Protein AF-A0A4Q3WDU1-F1 (afdb_monomer)

Structure (mmCIF, N/CA/C/O backbone):
data_AF-A0A4Q3WDU1-F1
#
_entry.id   AF-A0A4Q3WDU1-F1
#
loop_
_atom_site.group_PDB
_atom_site.id
_atom_site.type_symbol
_atom_site.label_atom_id
_atom_site.label_alt_id
_atom_site.label_comp_id
_atom_site.label_asym_id
_atom_site.label_entity_id
_atom_site.label_seq_id
_atom_site.pdbx_PDB_ins_code
_atom_site.Cartn_x
_atom_site.Cartn_y
_atom_site.Cartn_z
_atom_site.occupancy
_atom_site.B_iso_or_equiv
_atom_site.auth_seq_id
_atom_site.auth_comp_id
_atom_site.auth_asym_id
_atom_site.auth_atom_id
_atom_site.pdbx_PDB_model_num
ATOM 1 N N . ASP A 1 1 ? -18.586 0.857 35.147 1.00 53.06 1 ASP A N 1
ATOM 2 C CA . ASP A 1 1 ? -19.624 0.778 36.199 1.00 53.06 1 ASP A CA 1
ATOM 3 C C . ASP A 1 1 ? -20.790 1.775 36.124 1.00 53.06 1 ASP A C 1
ATOM 5 O O . ASP A 1 1 ? -21.632 1.736 37.005 1.00 53.06 1 ASP A O 1
ATOM 9 N N . ALA A 1 2 ? -20.952 2.576 35.056 1.00 54.94 2 ALA A N 1
ATOM 10 C CA . ALA A 1 2 ? -22.109 3.483 34.909 1.00 54.94 2 ALA A CA 1
ATOM 11 C C . ALA A 1 2 ? -23.318 2.894 34.139 1.00 54.94 2 ALA A C 1
ATOM 13 O O . ALA A 1 2 ? -24.434 3.363 34.298 1.00 54.94 2 ALA A O 1
ATOM 14 N N . GLY A 1 3 ? -23.127 1.870 33.293 1.00 53.91 3 GLY A N 1
ATOM 15 C CA . GLY A 1 3 ? -24.221 1.270 32.504 1.00 53.91 3 GLY A CA 1
ATOM 16 C C . GLY A 1 3 ? -25.045 0.225 33.266 1.00 53.91 3 GLY A C 1
ATOM 17 O O . GLY A 1 3 ? -26.237 0.075 33.023 1.00 53.91 3 GLY A O 1
ATOM 18 N N . ARG A 1 4 ? -24.427 -0.467 34.234 1.00 54.41 4 ARG A N 1
ATOM 19 C CA . ARG A 1 4 ? -25.120 -1.441 35.097 1.00 54.41 4 ARG A CA 1
ATOM 20 C C . ARG A 1 4 ? -26.047 -0.776 36.122 1.00 54.41 4 ARG A C 1
ATOM 22 O O . ARG A 1 4 ? -26.954 -1.430 36.615 1.00 54.41 4 ARG A O 1
ATOM 29 N N . SER A 1 5 ? -25.847 0.508 36.409 1.00 57.12 5 SER A N 1
ATOM 30 C CA . SER A 1 5 ? -26.572 1.279 37.427 1.00 57.12 5 SER A CA 1
ATOM 31 C C . SER A 1 5 ? -27.896 1.890 36.938 1.00 57.12 5 SER A C 1
ATOM 33 O O . SER A 1 5 ? -28.645 2.415 37.750 1.00 57.12 5 SER A O 1
ATOM 35 N N . ILE A 1 6 ? -28.213 1.786 35.641 1.00 61.31 6 ILE A N 1
ATOM 36 C CA . ILE A 1 6 ? -29.433 2.336 35.003 1.00 61.31 6 ILE A CA 1
ATOM 37 C C . ILE A 1 6 ? -30.306 1.260 34.328 1.00 61.31 6 ILE A C 1
ATOM 39 O O . ILE A 1 6 ? -31.170 1.569 33.516 1.00 61.31 6 ILE A O 1
ATOM 43 N N . GLY A 1 7 ? -30.104 -0.019 34.663 1.00 70.69 7 GLY A N 1
ATOM 44 C CA . GLY A 1 7 ? -30.956 -1.116 34.178 1.00 70.69 7 GLY A CA 1
ATOM 45 C C . GLY A 1 7 ? -30.623 -1.641 32.776 1.00 70.69 7 GLY A C 1
ATOM 46 O O . GLY A 1 7 ? -31.360 -2.472 32.250 1.00 70.69 7 GLY A O 1
ATOM 47 N N . PHE A 1 8 ? -29.508 -1.218 32.167 1.00 73.62 8 PHE A N 1
ATOM 48 C CA . PHE A 1 8 ? -29.061 -1.801 30.902 1.00 73.62 8 PHE A CA 1
ATOM 49 C C . PHE A 1 8 ? -28.461 -3.196 31.099 1.00 73.62 8 PHE A C 1
ATOM 51 O O . PHE A 1 8 ? -27.598 -3.427 31.952 1.00 73.62 8 PHE A O 1
ATOM 58 N N . THR A 1 9 ? -28.858 -4.121 30.227 1.00 82.38 9 THR A N 1
ATOM 59 C CA . THR A 1 9 ? -28.200 -5.424 30.096 1.00 82.38 9 THR A CA 1
ATOM 60 C C . THR A 1 9 ? -26.778 -5.255 29.533 1.00 82.38 9 THR A C 1
ATOM 62 O O . THR A 1 9 ? -26.515 -4.315 28.773 1.00 82.38 9 THR A O 1
ATOM 65 N N . PRO A 1 10 ? -25.837 -6.170 29.833 1.00 78.88 10 PRO A N 1
ATOM 66 C CA . PRO A 1 10 ? -24.470 -6.116 29.302 1.00 78.88 10 PRO A CA 1
ATOM 67 C C . PRO A 1 10 ? -24.403 -5.989 27.770 1.00 78.88 10 PRO A C 1
ATOM 69 O O . PRO A 1 10 ? -23.552 -5.276 27.240 1.00 78.88 10 PRO A O 1
ATOM 72 N N . ALA A 1 11 ? -25.346 -6.615 27.058 1.00 82.62 11 ALA A N 1
ATOM 73 C CA . ALA A 1 11 ? -25.459 -6.531 25.603 1.00 82.62 11 ALA A CA 1
ATOM 74 C C . ALA A 1 11 ? -25.852 -5.123 25.114 1.00 82.62 11 ALA A C 1
ATOM 76 O O . ALA A 1 11 ? -25.327 -4.649 24.104 1.00 82.62 11 ALA A O 1
ATOM 77 N N . GLN A 1 12 ? -26.733 -4.424 25.838 1.00 82.12 12 GLN A N 1
ATOM 78 C CA . GLN A 1 12 ? -27.121 -3.048 25.512 1.00 82.12 12 GLN A CA 1
ATOM 79 C C . GLN A 1 12 ? -25.969 -2.069 25.761 1.00 82.12 12 GLN A C 1
ATOM 81 O O . GLN A 1 12 ? -25.706 -1.210 24.921 1.00 82.12 12 GLN A O 1
ATOM 86 N N . VAL A 1 13 ? -25.221 -2.240 26.855 1.00 82.88 13 VAL A N 1
ATOM 87 C CA . VAL A 1 13 ? -24.013 -1.439 27.118 1.00 82.88 13 VAL A CA 1
ATOM 88 C C . VAL A 1 13 ? -22.988 -1.626 25.996 1.00 82.88 13 VAL A C 1
ATOM 90 O O . VAL A 1 13 ? -22.444 -0.647 25.484 1.00 82.88 13 VAL A O 1
ATOM 93 N N . MET A 1 14 ? -22.762 -2.865 25.552 1.00 85.25 14 MET A N 1
ATOM 94 C CA . MET A 1 14 ? -21.823 -3.138 24.466 1.00 85.25 14 MET A CA 1
ATOM 95 C C . MET A 1 14 ? -22.259 -2.470 23.154 1.00 85.25 14 MET A C 1
ATOM 97 O O . MET A 1 14 ? -21.468 -1.754 22.542 1.00 85.25 14 MET A O 1
ATOM 101 N N . ARG A 1 15 ? -23.522 -2.647 22.744 1.00 86.69 15 ARG A N 1
ATOM 102 C CA . ARG A 1 15 ? -24.040 -2.160 21.454 1.00 86.69 15 ARG A CA 1
ATOM 103 C C . ARG A 1 15 ? -24.184 -0.640 21.379 1.00 86.69 15 ARG A C 1
ATOM 105 O O . ARG A 1 15 ? -23.891 -0.067 20.333 1.00 86.69 15 ARG A O 1
ATOM 112 N N . TYR A 1 16 ? -24.643 0.002 22.451 1.00 85.00 16 TYR A N 1
ATOM 113 C CA . TYR A 1 16 ? -24.987 1.429 22.430 1.00 85.00 16 TYR A CA 1
ATOM 114 C C . TYR A 1 16 ? -23.906 2.342 23.009 1.00 85.00 16 TYR A C 1
ATOM 116 O O . TYR A 1 16 ? -23.911 3.535 22.719 1.00 85.00 16 TYR A O 1
ATOM 124 N N . ILE A 1 17 ? -22.980 1.809 23.810 1.00 81.25 17 ILE A N 1
ATOM 125 C CA . ILE A 1 17 ? -21.972 2.619 24.505 1.00 81.25 17 ILE A CA 1
ATOM 126 C C . ILE A 1 17 ? -20.579 2.238 24.013 1.00 81.25 17 ILE A C 1
ATOM 128 O O . ILE A 1 17 ? -19.894 3.068 23.422 1.00 81.25 17 ILE A O 1
ATOM 132 N N . VAL A 1 18 ? -20.169 0.983 24.198 1.00 84.50 18 VAL A N 1
ATOM 133 C CA . VAL A 1 18 ? -18.776 0.572 23.955 1.00 84.50 18 VAL A CA 1
ATOM 134 C C . VAL A 1 18 ? -18.440 0.543 22.463 1.00 84.50 18 VAL A C 1
ATOM 136 O O . VAL A 1 18 ? -17.470 1.175 22.059 1.00 84.50 18 VAL A O 1
ATOM 139 N N . LEU A 1 19 ? -19.254 -0.116 21.631 1.00 84.81 19 LEU A N 1
ATOM 140 C CA . LEU A 1 19 ? -19.055 -0.207 20.175 1.00 84.81 19 LEU A CA 1
ATOM 141 C C . LEU A 1 19 ? -18.933 1.163 19.484 1.00 84.81 19 LEU A C 1
ATOM 143 O O . LEU A 1 19 ? -17.915 1.406 18.833 1.00 84.81 19 LEU A O 1
ATOM 147 N N . PRO A 1 20 ? -19.903 2.089 19.615 1.00 82.44 20 PRO A N 1
ATOM 148 C CA . PRO A 1 20 ? -19.820 3.381 18.936 1.00 82.44 20 PRO A CA 1
ATOM 149 C C . PRO A 1 20 ? -18.674 4.259 19.460 1.00 82.44 20 PRO A C 1
ATOM 151 O O . PRO A 1 20 ? -18.080 5.017 18.689 1.00 82.44 20 PRO A O 1
ATOM 154 N N . GLN A 1 21 ? -18.318 4.144 20.744 1.00 81.06 21 GLN A N 1
ATOM 155 C CA . GLN A 1 21 ? -17.172 4.860 21.311 1.00 81.06 21 GLN A CA 1
ATOM 156 C C . GLN A 1 21 ? -15.843 4.297 20.807 1.00 81.06 21 GLN A C 1
ATOM 158 O O . GLN A 1 21 ? -14.973 5.063 20.392 1.00 81.06 21 GLN A O 1
ATOM 163 N N . ALA A 1 22 ? -15.699 2.974 20.799 1.00 83.44 22 ALA A N 1
ATOM 164 C CA . ALA A 1 22 ? -14.518 2.292 20.292 1.00 83.44 22 ALA A CA 1
ATOM 165 C C . ALA A 1 22 ? -14.313 2.593 18.800 1.00 83.44 22 ALA A C 1
ATOM 167 O O . ALA A 1 22 ? -13.214 2.967 18.396 1.00 83.44 22 ALA A O 1
ATOM 168 N N . PHE A 1 23 ? -15.384 2.559 18.002 1.00 84.38 23 PHE A N 1
ATOM 169 C CA . PHE A 1 23 ? -15.343 2.878 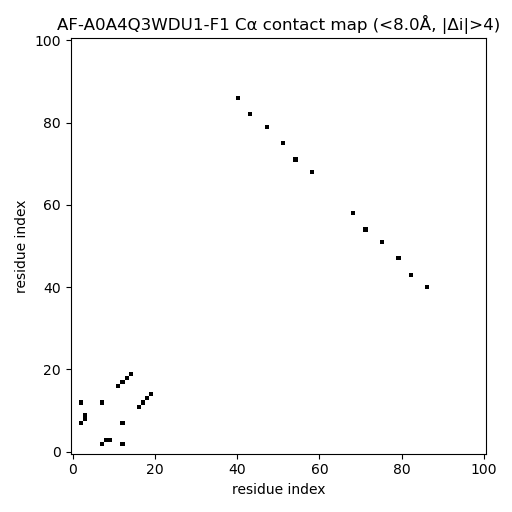16.575 1.00 84.38 23 PHE A CA 1
ATOM 170 C C . PHE A 1 23 ? -14.873 4.316 16.308 1.00 84.38 23 PHE A C 1
ATOM 172 O O . PHE A 1 23 ? -13.949 4.527 15.523 1.00 84.38 23 PHE A O 1
ATOM 179 N N . ARG A 1 24 ? -15.420 5.313 17.025 1.00 80.00 24 ARG A N 1
ATOM 180 C CA . ARG A 1 24 ? -14.968 6.718 16.930 1.00 80.00 24 ARG A CA 1
ATOM 181 C C . ARG A 1 24 ? -13.510 6.919 17.346 1.00 80.00 24 ARG A C 1
ATOM 183 O O . ARG A 1 24 ? -12.873 7.847 16.859 1.00 80.00 24 ARG A O 1
ATOM 190 N N . ARG A 1 25 ? -12.982 6.077 18.237 1.00 77.38 25 ARG A N 1
ATOM 191 C CA . ARG A 1 25 ? -11.602 6.169 18.738 1.00 77.38 25 ARG A CA 1
ATOM 192 C C . ARG A 1 25 ? -10.595 5.437 17.846 1.00 77.38 25 ARG A C 1
ATOM 194 O O . ARG A 1 25 ? -9.453 5.877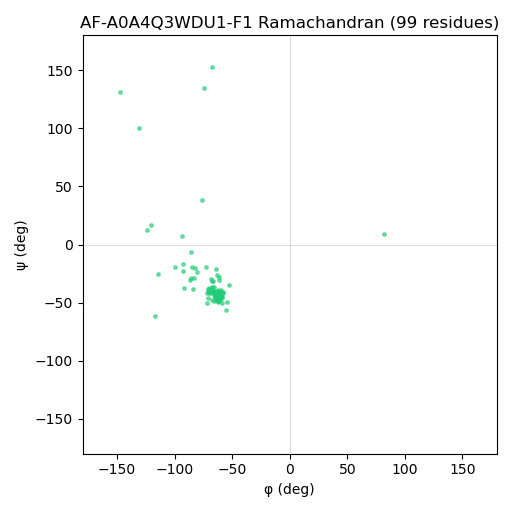 17.756 1.00 77.38 25 ARG A O 1
ATOM 201 N N . MET A 1 26 ? -11.017 4.366 17.170 1.00 79.06 26 MET A N 1
ATOM 202 C CA . MET A 1 26 ? -10.182 3.578 16.250 1.00 79.06 26 MET A CA 1
ATOM 203 C C . MET A 1 26 ? -10.146 4.131 14.819 1.00 79.06 26 MET A C 1
ATOM 205 O O . MET A 1 26 ? -9.134 3.988 14.137 1.00 79.06 26 MET A O 1
ATOM 209 N N . LEU A 1 27 ? -11.206 4.803 14.365 1.00 76.75 27 LEU A N 1
ATOM 210 C CA . LEU A 1 27 ? -11.268 5.421 13.033 1.00 76.75 27 LEU A CA 1
ATOM 211 C C . LEU A 1 27 ? -10.099 6.386 12.734 1.00 76.75 27 LEU A C 1
ATOM 213 O O . LEU A 1 27 ? -9.467 6.231 11.686 1.00 76.75 27 LEU A O 1
ATOM 217 N N . PRO A 1 28 ? -9.756 7.344 13.620 1.00 73.44 28 PRO A N 1
ATOM 218 C CA . PRO A 1 28 ? -8.654 8.275 13.375 1.00 73.44 28 PRO A CA 1
ATOM 219 C C . PRO A 1 28 ? -7.282 7.596 13.167 1.00 73.44 28 PRO A C 1
ATOM 221 O O . PRO A 1 28 ? -6.632 7.883 12.157 1.00 73.44 28 PRO A O 1
ATOM 224 N N . PRO A 1 29 ? -6.816 6.675 14.040 1.00 78.50 29 PRO A N 1
ATOM 225 C CA . PRO A 1 29 ? -5.542 5.991 13.826 1.00 78.50 29 PRO A CA 1
ATOM 226 C C . PRO A 1 29 ? -5.559 5.037 12.625 1.00 78.50 29 PRO A C 1
ATOM 228 O O . PRO A 1 29 ? -4.529 4.901 11.962 1.00 78.50 29 PRO A O 1
ATOM 231 N N . LEU A 1 30 ? -6.695 4.412 12.291 1.00 73.94 30 LEU A N 1
ATOM 232 C CA . LEU A 1 30 ? -6.823 3.603 11.071 1.00 73.94 30 LEU A CA 1
ATOM 233 C C . LEU A 1 30 ? -6.654 4.452 9.806 1.00 73.94 30 LEU A C 1
ATOM 235 O O . LEU A 1 30 ? -5.887 4.075 8.921 1.00 73.94 30 LEU A O 1
ATOM 239 N N . GLY A 1 31 ? -7.294 5.622 9.748 1.00 73.38 31 GLY A N 1
ATOM 240 C CA . GLY A 1 31 ? -7.148 6.557 8.630 1.00 73.38 31 GLY A CA 1
ATOM 241 C C . GLY A 1 31 ? -5.711 7.056 8.469 1.00 73.38 31 GLY A C 1
ATOM 242 O O . GLY A 1 31 ? -5.156 7.010 7.373 1.00 73.38 31 GLY A O 1
ATOM 243 N N . ASN A 1 32 ? -5.063 7.447 9.569 1.00 73.56 32 ASN A N 1
ATOM 244 C CA . ASN A 1 32 ? -3.665 7.884 9.534 1.0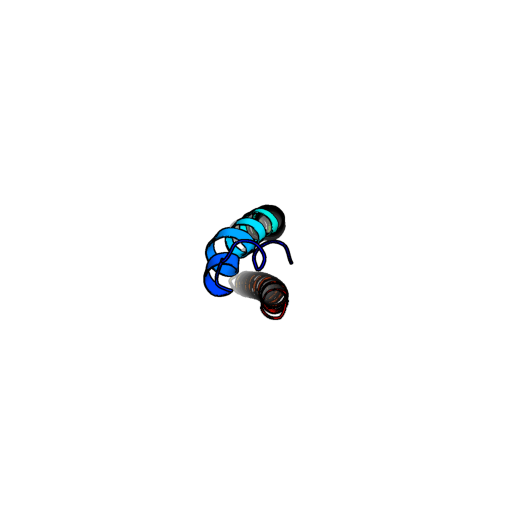0 73.56 32 ASN A CA 1
ATOM 245 C C . ASN A 1 32 ? -2.722 6.770 9.040 1.00 73.56 32 ASN A C 1
ATOM 247 O O . ASN A 1 32 ? -1.819 7.006 8.237 1.00 73.56 32 ASN A O 1
ATOM 251 N N . ASN A 1 33 ? -2.968 5.532 9.471 1.00 79.06 33 ASN A N 1
ATOM 252 C CA . ASN A 1 33 ? -2.219 4.364 9.020 1.00 79.06 33 ASN A CA 1
ATOM 253 C C . ASN A 1 33 ? -2.444 4.047 7.537 1.00 79.06 33 ASN A C 1
ATOM 255 O O . ASN A 1 33 ? -1.482 3.714 6.849 1.00 79.06 33 ASN A O 1
ATOM 259 N N . ALA A 1 34 ? -3.676 4.167 7.042 1.00 72.38 34 ALA A N 1
ATOM 260 C CA . ALA A 1 34 ? -3.986 3.982 5.628 1.00 72.38 34 ALA A CA 1
ATOM 261 C C . ALA A 1 34 ? -3.283 5.034 4.754 1.00 72.38 34 ALA A C 1
ATOM 263 O O . ALA A 1 34 ? -2.698 4.686 3.733 1.00 72.38 34 ALA A O 1
ATOM 264 N N . ILE A 1 35 ? -3.260 6.300 5.188 1.00 70.62 35 ILE A N 1
ATOM 265 C CA . ILE A 1 35 ? -2.559 7.385 4.484 1.00 70.62 35 ILE A CA 1
ATOM 266 C C . ILE A 1 35 ? -1.046 7.138 4.457 1.00 70.62 35 ILE A C 1
ATOM 268 O O . ILE A 1 35 ? -0.421 7.312 3.413 1.00 70.62 35 ILE A O 1
ATOM 272 N N . ALA A 1 36 ? -0.452 6.719 5.578 1.00 71.56 36 ALA A N 1
ATOM 273 C CA . ALA A 1 36 ? 0.972 6.392 5.633 1.00 71.56 36 ALA A CA 1
ATOM 274 C C . ALA A 1 36 ? 1.325 5.232 4.685 1.00 71.56 36 ALA A C 1
ATOM 276 O O . ALA A 1 36 ? 2.261 5.342 3.899 1.00 71.56 36 ALA A O 1
ATOM 277 N N . LEU A 1 37 ? 0.519 4.163 4.682 1.00 73.69 37 LEU A N 1
ATOM 278 C CA 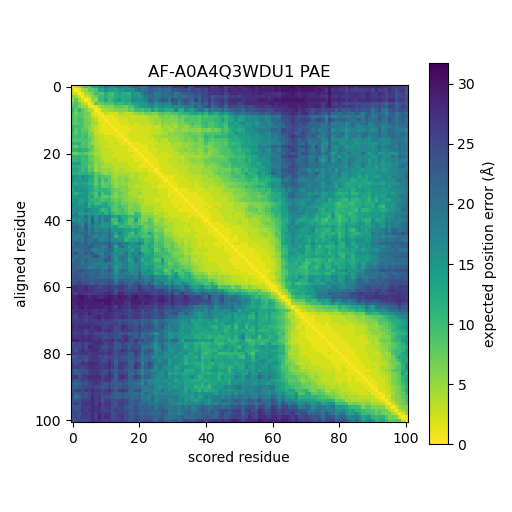. LEU A 1 37 ? 0.704 3.030 3.770 1.00 73.69 37 LEU A CA 1
ATOM 279 C C . LEU A 1 37 ? 0.539 3.432 2.300 1.00 73.69 37 LEU A C 1
ATOM 281 O O . LEU A 1 37 ? 1.328 3.006 1.457 1.00 73.69 37 LEU A O 1
ATOM 285 N N . LEU A 1 38 ? -0.450 4.269 1.985 1.00 73.56 38 LEU A N 1
ATOM 286 C CA . LEU A 1 38 ? -0.656 4.787 0.634 1.00 73.56 38 LEU A CA 1
ATOM 287 C C . LEU A 1 38 ? 0.549 5.620 0.170 1.00 73.56 38 LEU A C 1
ATOM 289 O O . LEU A 1 38 ? 0.976 5.494 -0.974 1.00 73.56 38 LEU A O 1
ATOM 293 N N . LYS A 1 39 ? 1.131 6.444 1.049 1.00 66.50 39 LYS A N 1
ATOM 294 C CA . LYS A 1 39 ? 2.326 7.244 0.735 1.00 66.50 39 LYS A CA 1
ATOM 295 C C . LYS A 1 39 ? 3.548 6.368 0.483 1.00 66.50 39 LYS A C 1
ATOM 297 O O . LYS A 1 39 ? 4.199 6.535 -0.543 1.00 66.50 39 LYS A O 1
ATOM 302 N N . ASP A 1 40 ? 3.820 5.416 1.368 1.00 69.88 40 ASP A N 1
ATOM 303 C CA . ASP A 1 40 ? 4.992 4.545 1.250 1.00 69.88 40 ASP A CA 1
ATOM 304 C C . ASP A 1 40 ? 4.910 3.668 -0.012 1.00 69.88 40 ASP A C 1
ATOM 306 O O . ASP A 1 40 ? 5.884 3.534 -0.750 1.00 69.88 40 ASP A O 1
ATOM 310 N N . THR A 1 41 ? 3.730 3.107 -0.304 1.00 75.62 41 THR A N 1
ATOM 311 C CA . THR A 1 41 ? 3.520 2.258 -1.491 1.00 75.62 41 THR A CA 1
ATOM 312 C C . THR A 1 41 ? 3.516 3.050 -2.794 1.00 75.62 41 THR A C 1
ATOM 314 O O . THR A 1 41 ? 4.128 2.611 -3.768 1.00 75.62 41 THR A O 1
ATOM 317 N N . SER A 1 42 ? 2.884 4.227 -2.828 1.00 76.62 42 SER A N 1
ATOM 318 C CA . SER A 1 42 ? 2.854 5.058 -4.037 1.00 76.62 42 SER A CA 1
ATOM 319 C C . SER A 1 42 ? 4.220 5.664 -4.365 1.00 76.62 42 SER A C 1
ATOM 321 O O . SER A 1 42 ? 4.592 5.677 -5.535 1.00 76.62 42 SER A O 1
ATOM 323 N N . LEU A 1 43 ? 5.009 6.079 -3.365 1.00 71.12 43 LEU A N 1
ATOM 324 C CA . LEU A 1 43 ? 6.380 6.564 -3.562 1.00 71.12 43 LEU A CA 1
ATOM 325 C C . LEU A 1 43 ? 7.280 5.466 -4.139 1.00 71.12 43 LEU A C 1
ATOM 327 O O . LEU A 1 43 ? 7.961 5.691 -5.138 1.00 71.12 43 LEU A O 1
ATOM 331 N N . VAL A 1 44 ? 7.247 4.262 -3.557 1.00 70.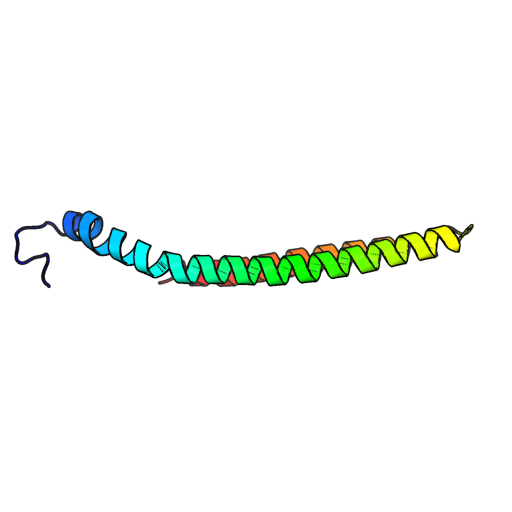62 44 VAL A N 1
ATOM 332 C CA . VAL A 1 44 ? 8.029 3.118 -4.058 1.00 70.62 44 VAL A CA 1
ATOM 333 C C . VAL A 1 44 ? 7.584 2.718 -5.468 1.00 70.62 44 VAL A C 1
ATOM 335 O O . VAL A 1 44 ? 8.429 2.487 -6.332 1.00 70.62 44 VAL A O 1
ATOM 338 N N . SER A 1 45 ? 6.274 2.689 -5.738 1.00 74.31 45 SER A N 1
ATOM 339 C CA . SER A 1 45 ? 5.744 2.400 -7.077 1.00 74.31 45 SER A CA 1
ATOM 340 C C . SER A 1 45 ? 6.147 3.459 -8.106 1.00 74.31 45 SER A C 1
ATOM 342 O O . SER A 1 45 ? 6.455 3.103 -9.241 1.00 74.31 45 SER A O 1
ATOM 344 N N . ALA A 1 46 ? 6.143 4.744 -7.743 1.00 75.69 46 ALA A N 1
ATOM 345 C CA . ALA A 1 46 ? 6.524 5.833 -8.640 1.00 75.69 46 ALA A CA 1
ATOM 346 C C . ALA A 1 46 ? 8.011 5.765 -9.016 1.00 75.69 46 ALA A C 1
ATOM 348 O O . ALA A 1 46 ? 8.345 5.895 -10.193 1.00 75.69 46 ALA A O 1
ATOM 349 N N . ILE A 1 47 ? 8.888 5.491 -8.043 1.00 74.06 47 ILE A N 1
ATOM 350 C CA . ILE A 1 47 ? 10.317 5.259 -8.295 1.00 74.06 47 ILE A CA 1
ATOM 351 C C . ILE A 1 47 ? 10.500 4.033 -9.198 1.00 74.06 47 ILE A C 1
ATOM 353 O O . ILE A 1 47 ? 11.190 4.119 -10.208 1.00 74.06 47 ILE A O 1
ATOM 357 N N . GLY A 1 48 ? 9.829 2.916 -8.895 1.00 75.88 48 GLY A N 1
ATOM 358 C CA . GLY A 1 48 ? 9.918 1.698 -9.705 1.00 75.88 48 GLY A CA 1
ATOM 359 C C . GLY A 1 48 ? 9.471 1.901 -11.156 1.00 75.88 48 GLY A C 1
ATOM 360 O O . GLY A 1 48 ? 10.129 1.422 -12.077 1.00 75.88 48 GLY A O 1
ATOM 361 N N . LEU A 1 49 ? 8.391 2.655 -11.378 1.00 75.00 49 LEU A N 1
ATOM 362 C CA . LEU A 1 49 ? 7.932 3.013 -12.723 1.00 75.00 49 LEU A CA 1
ATOM 363 C C . LEU A 1 49 ? 8.918 3.936 -13.450 1.00 75.00 49 LEU A C 1
ATOM 365 O O . LEU A 1 49 ? 9.134 3.752 -14.646 1.00 75.00 49 LEU A O 1
ATOM 369 N N . ALA A 1 50 ? 9.515 4.907 -12.754 1.00 73.12 50 ALA A N 1
ATOM 370 C CA . ALA A 1 50 ? 10.502 5.815 -13.337 1.00 73.12 50 ALA A CA 1
ATOM 371 C C . ALA A 1 50 ? 11.772 5.071 -13.778 1.00 73.12 50 ALA A C 1
ATOM 373 O O . ALA A 1 50 ? 12.228 5.255 -14.907 1.00 73.12 50 ALA A O 1
ATOM 374 N N . GLU A 1 51 ? 12.287 4.178 -12.931 1.00 72.31 51 GLU A N 1
ATOM 375 C CA . GLU A 1 51 ? 13.422 3.303 -13.245 1.00 72.31 51 GLU A CA 1
ATOM 376 C C . GLU A 1 51 ? 13.110 2.389 -14.441 1.00 72.31 51 GLU A C 1
ATOM 378 O O . GLU A 1 51 ? 13.906 2.278 -15.373 1.00 72.31 51 GLU A O 1
ATOM 383 N N . LEU A 1 52 ? 11.916 1.785 -14.474 1.00 72.12 52 LEU A N 1
ATOM 384 C CA . LEU A 1 52 ? 11.475 0.912 -15.567 1.00 72.12 52 LEU A CA 1
ATOM 385 C C . LEU A 1 52 ? 11.330 1.683 -16.884 1.00 72.12 52 LEU A C 1
ATOM 387 O O . LEU A 1 52 ? 11.776 1.211 -17.929 1.00 72.12 52 LEU A O 1
ATOM 391 N N . ALA A 1 53 ? 10.758 2.886 -16.844 1.00 75.94 53 ALA A N 1
ATOM 392 C CA . ALA A 1 53 ? 10.645 3.757 -18.008 1.00 75.94 53 ALA A CA 1
ATOM 393 C C . ALA A 1 53 ? 12.023 4.207 -18.521 1.00 75.94 53 ALA A C 1
ATOM 395 O O . ALA A 1 53 ? 12.256 4.219 -19.734 1.00 75.94 53 ALA A O 1
ATOM 396 N N . TYR A 1 54 ? 12.949 4.536 -17.615 1.00 76.94 54 TYR A N 1
ATOM 397 C CA . TYR A 1 54 ? 14.327 4.884 -17.957 1.00 76.94 54 TYR A CA 1
ATOM 398 C C . TYR A 1 54 ? 15.068 3.699 -18.586 1.00 76.94 54 TYR A C 1
ATOM 400 O O . TYR A 1 54 ? 15.688 3.845 -19.643 1.00 76.94 54 TYR A O 1
ATOM 408 N N . ALA A 1 55 ? 14.935 2.507 -18.003 1.00 68.12 55 ALA A N 1
ATOM 409 C CA . ALA A 1 55 ? 15.493 1.275 -18.544 1.00 68.12 55 ALA A CA 1
ATOM 410 C C . ALA A 1 55 ? 14.913 0.953 -19.929 1.00 68.12 55 ALA A C 1
ATOM 412 O O . ALA A 1 55 ? 15.673 0.735 -20.870 1.00 68.12 55 ALA A O 1
ATOM 413 N N . ALA A 1 56 ? 13.588 1.002 -20.097 1.00 68.06 56 ALA A N 1
ATOM 414 C CA . ALA A 1 56 ? 12.928 0.757 -21.379 1.00 68.06 56 ALA A CA 1
ATOM 415 C C . ALA A 1 56 ? 13.413 1.725 -22.469 1.00 68.06 56 ALA A C 1
ATOM 417 O O . ALA A 1 56 ? 13.680 1.310 -23.597 1.00 68.06 56 ALA A O 1
ATOM 418 N N . ARG A 1 57 ? 13.586 3.008 -22.127 1.00 70.31 57 ARG A N 1
ATOM 419 C CA . ARG A 1 57 ? 14.081 4.030 -23.059 1.00 70.31 57 ARG A CA 1
ATOM 420 C C . ARG A 1 57 ? 15.559 3.850 -23.400 1.00 70.31 57 ARG A C 1
ATOM 422 O O . ARG A 1 57 ? 15.937 4.031 -24.55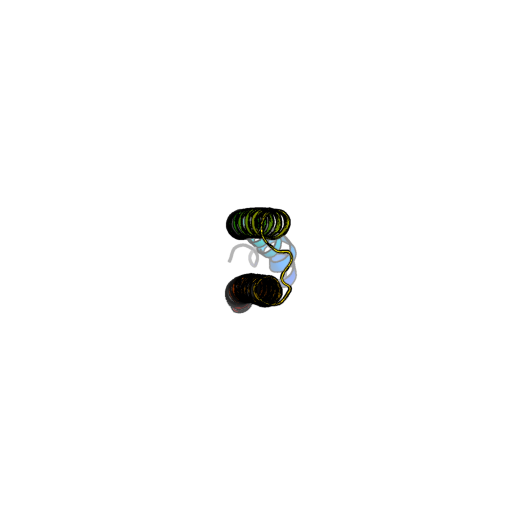4 1.00 70.31 57 ARG A O 1
ATOM 429 N N . THR A 1 58 ? 16.368 3.452 -22.422 1.00 68.44 58 THR A N 1
ATOM 430 C CA . THR A 1 58 ? 17.787 3.124 -22.619 1.00 68.44 58 THR A CA 1
ATOM 431 C C . THR A 1 58 ? 17.938 1.907 -23.532 1.00 68.44 58 THR A C 1
ATOM 433 O O . THR A 1 58 ? 18.709 1.945 -24.485 1.00 68.44 58 THR A O 1
ATOM 436 N N . VAL A 1 59 ? 17.140 0.859 -23.307 1.00 60.91 59 VAL A N 1
ATOM 437 C CA . VAL A 1 59 ? 17.121 -0.361 -24.128 1.00 60.91 59 VAL A CA 1
ATOM 438 C C . VAL A 1 59 ? 16.668 -0.073 -25.560 1.00 60.91 59 VAL A C 1
ATOM 440 O O . VAL A 1 59 ? 17.340 -0.491 -26.503 1.00 60.91 59 VAL A O 1
ATOM 443 N N . ALA A 1 60 ? 15.570 0.670 -25.731 1.00 60.28 60 ALA A N 1
ATOM 444 C CA . ALA A 1 60 ? 15.031 1.018 -27.046 1.00 60.28 60 ALA A CA 1
ATOM 445 C C . ALA A 1 60 ? 16.011 1.848 -27.894 1.00 60.28 60 ALA A C 1
ATOM 447 O O . ALA A 1 60 ? 16.004 1.739 -29.118 1.00 60.28 60 ALA A O 1
ATOM 448 N N . GLY A 1 61 ? 16.857 2.662 -27.256 1.00 59.94 61 GLY A N 1
ATOM 449 C CA . GLY A 1 61 ? 17.878 3.453 -27.942 1.00 59.94 61 GLY A CA 1
ATOM 450 C C . GLY A 1 61 ? 19.165 2.692 -28.273 1.00 59.94 61 GLY A C 1
ATOM 451 O O . GLY A 1 61 ? 19.905 3.139 -29.145 1.00 59.94 61 GLY A O 1
ATOM 452 N N . ALA A 1 62 ? 19.452 1.575 -27.596 1.00 57.28 62 ALA A N 1
ATOM 453 C CA . ALA A 1 62 ? 20.801 1.010 -27.576 1.00 57.28 62 ALA A CA 1
ATOM 454 C C . ALA A 1 62 ? 20.976 -0.365 -28.251 1.00 57.28 62 ALA A C 1
ATOM 456 O O . ALA A 1 62 ? 22.090 -0.650 -28.692 1.00 57.28 62 ALA A O 1
ATOM 457 N N . TYR A 1 63 ? 19.952 -1.224 -28.378 1.00 55.50 63 TYR A N 1
ATOM 458 C CA . TYR A 1 63 ? 20.225 -2.651 -28.640 1.00 55.50 63 TYR A CA 1
ATOM 459 C C . TYR A 1 63 ? 19.440 -3.298 -29.788 1.00 55.50 63 TYR A C 1
ATOM 461 O O . TYR A 1 63 ? 18.356 -3.844 -29.617 1.00 55.50 63 TYR A O 1
ATOM 469 N N . SER A 1 64 ? 20.118 -3.424 -30.931 1.00 51.53 64 SER A N 1
ATOM 470 C CA . SER A 1 64 ? 19.920 -4.499 -31.919 1.00 51.53 64 SER A CA 1
ATOM 471 C C . SER A 1 64 ? 20.560 -5.831 -31.437 1.00 51.53 64 SER A C 1
ATOM 473 O O . SER A 1 64 ? 21.212 -6.540 -32.203 1.00 51.53 64 SER A O 1
ATOM 475 N N . ARG A 1 65 ? 20.472 -6.149 -30.128 1.00 56.44 65 ARG A N 1
ATOM 476 C CA . ARG A 1 65 ? 21.008 -7.366 -29.470 1.00 56.44 65 ARG A CA 1
ATOM 477 C C . ARG A 1 65 ? 20.110 -7.778 -28.291 1.00 56.44 65 ARG A C 1
ATOM 479 O O . ARG A 1 65 ? 19.731 -6.952 -27.474 1.00 56.44 65 ARG A O 1
ATOM 486 N N . TYR A 1 66 ? 19.746 -9.059 -28.231 1.00 55.50 66 TYR A N 1
ATOM 487 C CA . TYR A 1 66 ? 18.538 -9.522 -27.532 1.00 55.50 66 TYR A CA 1
ATOM 488 C C . TYR A 1 66 ? 18.711 -9.945 -26.060 1.00 55.50 66 TYR A C 1
ATOM 490 O O . TYR A 1 66 ? 17.706 -10.042 -25.376 1.00 55.50 66 TYR A O 1
ATOM 498 N N . TRP A 1 67 ? 19.915 -10.219 -25.539 1.00 55.31 67 TRP A 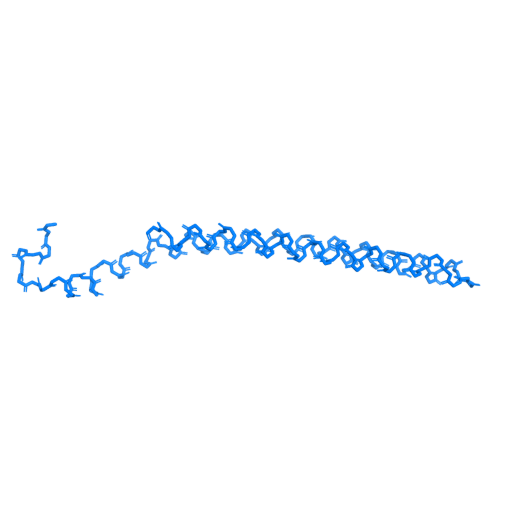N 1
ATOM 499 C CA . TRP A 1 67 ? 20.077 -10.945 -24.258 1.00 55.31 67 TRP A CA 1
ATOM 500 C C . TRP A 1 67 ? 20.173 -10.058 -22.997 1.00 55.31 67 TRP A C 1
ATOM 502 O O . TRP A 1 67 ? 19.589 -10.406 -21.970 1.00 55.31 67 TRP A O 1
ATOM 512 N N . GLU A 1 68 ? 20.840 -8.900 -23.063 1.00 62.53 68 GLU A N 1
ATOM 513 C CA . GLU A 1 68 ? 20.898 -7.930 -21.957 1.00 62.53 68 GLU A CA 1
ATOM 514 C C . GLU A 1 68 ? 19.509 -7.430 -21.482 1.00 62.53 68 GLU A C 1
ATOM 516 O O . GLU A 1 68 ? 19.290 -7.358 -20.266 1.00 62.53 68 GLU A O 1
ATOM 521 N N . PRO A 1 69 ? 18.526 -7.135 -22.365 1.00 66.88 69 PRO A N 1
ATOM 522 C CA . PRO A 1 69 ? 17.221 -6.647 -21.915 1.00 66.88 69 PRO A CA 1
ATOM 523 C C . PRO A 1 69 ? 16.384 -7.688 -21.158 1.00 66.88 69 PRO A C 1
ATOM 525 O O . PRO A 1 69 ? 15.639 -7.311 -20.254 1.00 66.88 69 PRO A O 1
ATOM 528 N N . TYR A 1 70 ? 16.525 -8.989 -21.437 1.00 62.81 70 TYR A N 1
ATOM 529 C CA . TYR A 1 70 ? 15.799 -10.026 -20.683 1.00 62.81 70 TYR A CA 1
ATOM 530 C C . TYR A 1 70 ? 16.238 -10.105 -19.216 1.00 62.81 70 TYR A C 1
ATOM 532 O O . TYR A 1 70 ? 15.399 -10.308 -18.334 1.00 62.81 70 TYR A O 1
ATOM 540 N N . LEU A 1 71 ? 17.530 -9.906 -18.935 1.00 72.62 71 LEU A N 1
ATOM 541 C CA . LEU A 1 71 ? 18.050 -9.847 -17.564 1.00 72.62 71 LEU A CA 1
ATOM 542 C C . LEU A 1 71 ? 17.515 -8.623 -16.815 1.00 72.62 71 LEU A C 1
ATOM 544 O O . LEU A 1 71 ? 17.096 -8.747 -15.665 1.00 72.62 71 LEU A O 1
ATOM 548 N N . ALA A 1 72 ? 17.459 -7.466 -17.480 1.00 71.31 72 ALA A N 1
ATOM 549 C CA . ALA A 1 72 ? 16.897 -6.248 -16.902 1.00 71.31 72 ALA A CA 1
ATOM 550 C C . ALA A 1 72 ? 15.402 -6.407 -16.576 1.00 71.31 72 ALA A C 1
ATOM 552 O O . ALA A 1 72 ? 14.978 -6.106 -15.461 1.00 71.31 72 ALA A O 1
ATOM 553 N N . ILE A 1 73 ? 14.613 -6.955 -17.508 1.00 71.81 73 ILE A N 1
ATOM 554 C CA . ILE A 1 73 ? 13.187 -7.250 -17.290 1.00 71.81 73 ILE A CA 1
ATOM 555 C C . ILE A 1 73 ? 13.006 -8.215 -16.111 1.00 71.81 73 ILE A C 1
ATOM 557 O O . ILE A 1 73 ? 12.157 -7.982 -15.252 1.00 71.81 73 ILE A O 1
ATOM 561 N N . SER A 1 74 ? 13.826 -9.266 -16.032 1.00 72.75 74 SER A N 1
ATOM 562 C CA . SER A 1 74 ? 13.765 -10.250 -14.943 1.00 72.75 74 SER A CA 1
ATOM 563 C C . SER A 1 74 ? 14.081 -9.623 -13.582 1.00 72.75 74 SER A C 1
ATOM 565 O O . SER A 1 74 ? 13.382 -9.890 -12.604 1.00 72.75 74 SER A O 1
ATOM 567 N N . LEU A 1 75 ? 15.089 -8.745 -13.515 1.00 77.31 75 LEU A N 1
ATOM 568 C CA . LEU A 1 75 ? 15.458 -8.026 -12.293 1.00 77.31 75 LEU A CA 1
ATOM 569 C C . LEU A 1 75 ? 14.342 -7.076 -11.837 1.00 77.31 75 LEU A C 1
ATOM 571 O O . LEU A 1 75 ? 14.006 -7.035 -10.655 1.00 77.31 75 LEU A O 1
ATOM 575 N N . ILE A 1 76 ? 13.728 -6.359 -12.777 1.00 74.00 76 ILE A N 1
ATOM 576 C CA . ILE A 1 76 ? 12.595 -5.465 -12.517 1.00 74.00 76 ILE A CA 1
ATOM 577 C C . ILE A 1 76 ? 11.401 -6.254 -11.978 1.00 74.00 76 ILE A C 1
ATOM 579 O O . ILE A 1 76 ? 10.825 -5.889 -10.953 1.00 74.00 76 ILE A O 1
ATOM 583 N N . TYR A 1 77 ? 11.057 -7.367 -12.625 1.00 71.62 77 TYR A N 1
ATOM 584 C CA . TYR A 1 77 ? 9.947 -8.215 -12.198 1.00 71.62 77 TYR A CA 1
ATOM 585 C C . TYR A 1 77 ? 10.190 -8.801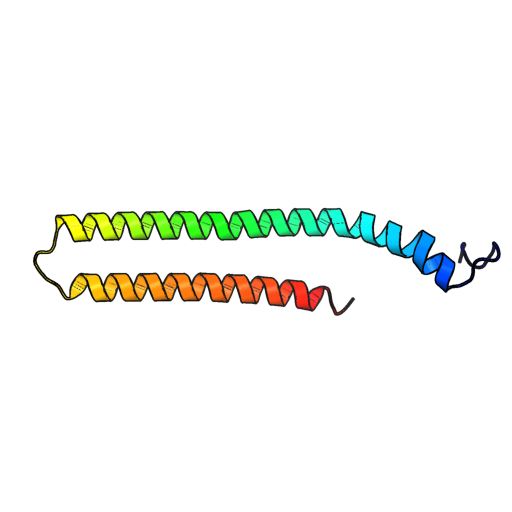 -10.799 1.00 71.62 77 TYR A C 1
ATOM 587 O O . TYR A 1 77 ? 9.283 -8.840 -9.962 1.00 71.62 77 TYR A O 1
ATOM 595 N N . TRP A 1 78 ? 11.432 -9.194 -10.506 1.00 76.69 78 TRP A N 1
ATOM 596 C CA . TRP A 1 78 ? 11.844 -9.676 -9.188 1.00 76.69 78 TRP A CA 1
ATOM 597 C C . TRP A 1 78 ? 11.742 -8.591 -8.109 1.00 76.69 78 TRP A C 1
ATOM 599 O O . TRP A 1 78 ? 11.184 -8.838 -7.039 1.00 76.69 78 TRP A O 1
ATOM 609 N N . LEU A 1 79 ? 12.192 -7.368 -8.401 1.00 74.81 79 LEU A N 1
ATOM 610 C CA . LEU A 1 79 ? 12.090 -6.227 -7.487 1.00 74.81 79 LEU A CA 1
ATOM 611 C C . LEU A 1 79 ? 10.635 -5.812 -7.234 1.00 74.81 79 LEU A C 1
ATOM 613 O O . LEU A 1 79 ? 10.266 -5.562 -6.086 1.00 74.81 79 LEU A O 1
ATOM 617 N N . MET A 1 80 ? 9.786 -5.806 -8.265 1.00 71.44 80 MET A N 1
ATOM 618 C CA . MET A 1 80 ? 8.344 -5.575 -8.111 1.00 71.44 80 MET A CA 1
ATOM 619 C C . MET A 1 80 ? 7.702 -6.638 -7.214 1.00 71.44 80 MET A C 1
ATOM 621 O O . MET A 1 80 ? 6.945 -6.313 -6.296 1.00 71.44 80 MET A O 1
ATOM 625 N N . THR A 1 81 ? 8.051 -7.906 -7.435 1.00 75.56 81 THR A N 1
ATOM 626 C CA . THR A 1 81 ? 7.563 -9.032 -6.629 1.00 75.56 81 THR A CA 1
ATOM 627 C C . THR A 1 81 ? 8.011 -8.909 -5.167 1.00 75.56 81 THR A C 1
ATOM 629 O O . THR A 1 81 ? 7.207 -9.110 -4.252 1.00 75.56 81 THR A O 1
ATOM 632 N N . LEU A 1 82 ? 9.265 -8.513 -4.921 1.00 77.06 82 LEU A N 1
ATOM 633 C CA . LEU A 1 82 ? 9.796 -8.250 -3.579 1.00 77.06 82 LEU A CA 1
ATOM 634 C C . LEU A 1 82 ? 9.095 -7.077 -2.888 1.00 77.06 82 LEU A C 1
ATOM 636 O O . LEU A 1 82 ? 8.762 -7.178 -1.704 1.00 77.06 82 LEU A O 1
ATOM 640 N N . ALA A 1 83 ? 8.845 -5.983 -3.608 1.00 71.38 83 ALA A N 1
ATOM 641 C CA . ALA A 1 83 ? 8.162 -4.809 -3.074 1.00 71.38 83 ALA A CA 1
ATOM 642 C C . ALA A 1 83 ? 6.724 -5.142 -2.650 1.00 71.38 83 ALA A C 1
ATOM 644 O O . ALA A 1 83 ? 6.331 -4.843 -1.520 1.00 71.38 83 ALA A O 1
ATOM 645 N N . LEU A 1 84 ? 5.972 -5.836 -3.510 1.00 71.25 84 LEU A N 1
ATOM 646 C CA . LEU A 1 84 ? 4.615 -6.302 -3.211 1.00 71.25 84 LEU A CA 1
ATOM 647 C C . LEU A 1 84 ? 4.595 -7.257 -2.014 1.00 71.25 84 LEU A C 1
ATOM 649 O O . LEU A 1 84 ? 3.808 -7.071 -1.088 1.00 71.25 84 LEU A O 1
ATOM 653 N N .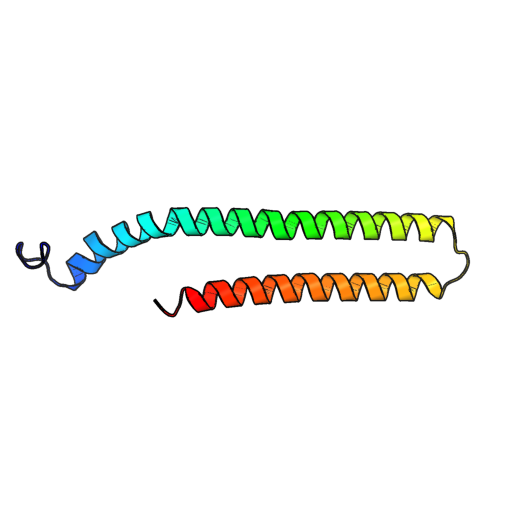 THR A 1 85 ? 5.508 -8.231 -1.988 1.00 72.00 85 THR A N 1
ATOM 654 C CA . THR A 1 85 ? 5.619 -9.198 -0.884 1.00 72.00 85 THR A CA 1
ATOM 655 C C . THR A 1 85 ? 5.959 -8.505 0.437 1.00 72.00 85 THR A C 1
ATOM 657 O O . THR A 1 85 ? 5.392 -8.829 1.479 1.00 72.00 85 THR A O 1
ATOM 660 N N . THR A 1 86 ? 6.860 -7.523 0.415 1.00 70.50 86 THR A N 1
ATOM 661 C CA . THR A 1 86 ? 7.254 -6.772 1.615 1.00 70.50 86 THR A CA 1
ATOM 662 C C . THR A 1 86 ? 6.123 -5.871 2.104 1.00 70.50 86 THR A C 1
ATOM 664 O O . THR A 1 86 ? 5.862 -5.820 3.307 1.00 70.50 86 THR A O 1
ATOM 667 N N . GLY A 1 87 ? 5.411 -5.204 1.190 1.00 70.00 87 GLY A N 1
ATOM 668 C CA . GLY A 1 87 ? 4.224 -4.412 1.510 1.00 70.00 87 GLY A CA 1
ATOM 669 C C . GLY A 1 87 ? 3.118 -5.259 2.139 1.00 70.00 87 GLY A C 1
ATOM 670 O O . GLY A 1 87 ? 2.579 -4.884 3.182 1.00 70.00 87 GLY A O 1
ATOM 671 N N . LEU A 1 88 ? 2.849 -6.437 1.570 1.00 67.25 88 LEU A N 1
ATOM 672 C CA . LEU A 1 88 ? 1.852 -7.378 2.077 1.00 67.25 88 LEU A CA 1
ATOM 673 C C . LEU A 1 88 ? 2.228 -7.917 3.463 1.00 67.25 88 LEU A C 1
ATOM 675 O O . LEU A 1 88 ? 1.416 -7.841 4.378 1.00 67.25 88 LEU A O 1
ATOM 679 N N . ARG A 1 89 ? 3.481 -8.340 3.673 1.00 71.81 89 ARG A N 1
ATOM 680 C CA . ARG A 1 89 ? 3.971 -8.765 5.001 1.00 71.81 89 ARG A CA 1
ATOM 681 C C . ARG A 1 89 ? 3.864 -7.651 6.038 1.00 71.81 89 ARG A C 1
ATOM 683 O O . ARG A 1 89 ? 3.527 -7.892 7.196 1.00 71.81 89 ARG A O 1
ATOM 690 N N . ARG A 1 90 ? 4.147 -6.407 5.642 1.00 69.62 90 ARG A N 1
ATOM 691 C CA . ARG A 1 90 ? 4.030 -5.242 6.528 1.00 69.62 90 ARG A CA 1
ATOM 692 C C . ARG A 1 90 ? 2.568 -4.961 6.882 1.00 69.62 90 ARG A C 1
ATOM 694 O O . ARG A 1 90 ? 2.294 -4.586 8.019 1.00 69.62 90 ARG A O 1
ATOM 701 N N . LEU A 1 91 ? 1.644 -5.167 5.946 1.00 67.25 91 LEU A N 1
ATOM 702 C CA . LEU A 1 91 ? 0.202 -5.081 6.174 1.00 67.25 91 LEU A CA 1
ATOM 703 C C . LEU A 1 91 ? -0.291 -6.210 7.096 1.00 67.25 91 LEU A C 1
ATOM 705 O O . LEU A 1 91 ? -0.957 -5.928 8.092 1.00 67.25 91 LEU A O 1
ATOM 709 N N . GLU A 1 92 ? 0.106 -7.455 6.834 1.00 69.44 92 GLU A N 1
ATOM 710 C CA . GLU A 1 92 ? -0.223 -8.636 7.644 1.00 69.44 92 GLU A CA 1
ATOM 711 C C . GLU A 1 92 ? 0.268 -8.493 9.086 1.00 69.44 92 GLU A C 1
ATOM 713 O O . GLU A 1 92 ? -0.501 -8.696 10.020 1.00 69.44 92 GLU A O 1
ATOM 718 N N . HIS A 1 93 ? 1.508 -8.045 9.304 1.00 69.06 93 HIS A N 1
ATOM 719 C CA . HIS A 1 93 ? 2.028 -7.804 10.655 1.00 69.06 93 HIS A CA 1
ATOM 720 C C . HIS A 1 93 ? 1.277 -6.705 11.418 1.00 69.06 93 HIS A C 1
ATOM 722 O O . HIS A 1 93 ? 1.279 -6.698 12.653 1.00 69.06 93 HIS A O 1
ATOM 728 N N . ARG A 1 94 ? 0.654 -5.755 10.713 1.00 62.16 94 ARG A N 1
ATOM 729 C CA . ARG A 1 94 ? -0.149 -4.695 11.337 1.00 62.16 94 ARG A CA 1
ATOM 730 C C . ARG A 1 94 ? -1.573 -5.154 11.622 1.00 62.16 94 ARG A C 1
ATOM 732 O O . ARG A 1 94 ? -2.085 -4.840 12.693 1.00 62.16 94 ARG A O 1
ATOM 739 N N . LEU A 1 95 ? -2.168 -5.939 10.729 1.00 60.88 95 LEU A N 1
ATOM 740 C CA . LEU A 1 95 ? -3.481 -6.556 10.931 1.00 60.88 95 LEU A CA 1
ATOM 741 C C . LEU A 1 95 ? -3.444 -7.632 12.026 1.00 60.88 95 LEU A C 1
ATOM 743 O O . LEU A 1 95 ? -4.284 -7.614 12.918 1.00 60.88 95 LEU A O 1
ATOM 747 N N . ALA A 1 96 ? -2.408 -8.473 12.063 1.00 58.19 96 ALA A N 1
ATOM 748 C CA . ALA A 1 96 ? -2.211 -9.481 13.109 1.00 58.19 96 ALA A CA 1
ATOM 749 C C . ALA A 1 96 ? -2.000 -8.879 14.513 1.00 58.19 96 ALA A C 1
ATOM 751 O O . ALA A 1 96 ? -2.208 -9.554 15.520 1.00 58.19 96 ALA A O 1
ATOM 752 N N . ARG A 1 97 ? -1.592 -7.604 14.603 1.00 52.25 97 ARG A N 1
ATOM 753 C CA . ARG A 1 97 ? -1.552 -6.853 15.869 1.00 52.25 97 ARG A CA 1
ATOM 754 C C . ARG A 1 97 ? -2.916 -6.302 16.288 1.00 52.25 97 ARG A C 1
ATOM 756 O O . ARG A 1 97 ? -3.098 -6.056 17.472 1.00 52.25 97 ARG A O 1
ATOM 763 N N . SER A 1 98 ? -3.841 -6.115 15.347 1.00 48.88 98 SER A N 1
ATOM 764 C CA . SER A 1 98 ? -5.201 -5.633 15.615 1.00 48.88 98 SER A CA 1
ATOM 765 C C . SER A 1 98 ? -6.167 -6.752 16.016 1.00 48.88 98 SER A C 1
ATOM 767 O O . SER A 1 98 ? -7.198 -6.451 16.601 1.00 48.88 98 SER A O 1
ATOM 769 N N . ASP A 1 99 ? -5.842 -8.013 15.716 1.00 47.22 99 ASP A N 1
ATOM 770 C CA . ASP A 1 99 ? -6.696 -9.182 15.996 1.00 47.22 99 ASP A CA 1
ATOM 771 C C . ASP A 1 99 ? -6.369 -9.868 17.345 1.00 47.22 99 ASP A C 1
ATOM 773 O O . ASP A 1 99 ? -6.871 -10.942 17.664 1.00 47.22 99 ASP A O 1
ATOM 777 N N . ARG A 1 100 ? -5.485 -9.259 18.154 1.00 38.72 100 ARG A N 1
ATOM 778 C CA . ARG A 1 100 ? -5.042 -9.765 19.473 1.00 38.72 100 ARG A CA 1
ATOM 779 C C . ARG A 1 100 ? -5.256 -8.792 20.641 1.00 38.72 100 ARG A C 1
ATOM 781 O O . ARG A 1 100 ? -4.706 -9.036 21.715 1.00 38.72 100 ARG A O 1
ATOM 788 N N . SER A 1 101 ? -6.020 -7.714 20.457 1.00 38.88 101 SER A N 1
ATOM 789 C CA . SER A 1 101 ? -6.378 -6.767 21.530 1.00 38.88 101 SER A CA 1
ATOM 790 C C . SER A 1 101 ? -7.878 -6.697 21.753 1.00 38.88 101 SER A C 1
ATOM 792 O O . SER A 1 101 ? -8.570 -6.415 20.750 1.00 38.88 101 SER A O 1
#

Secondary structure (DSSP, 8-state):
--SGGGT--HHHHIIIIIHHHHHHHHHHHHHHHHHHHHHHHHHHHHHHHHHHHHHHHHHHHH-S-SHHHHHHHHHHHHHHHHHHHHHHHHHHHHHHHHS--

Radius of gyration: 24.55 Å; Cα contacts (8 Å, |Δi|>4): 15; chains: 1; bounding box: 52×19×69 Å

Mean predicted aligned error: 13.95 Å

Foldseek 3Di:
DVQVVPPDDPVCCCPPPVVVVVCVVVVVVVVVVVVVLCVVLVVVVVVLVVVVVVLVVVPVPDDPDDDVVVVVVVVSVVVVVVSVVVSVVVVVVVVVVVVPD

pLDDT: mean 70.03, std 10.09, range [38.72, 86.69]

Sequence (101 aa):
DAGRSIGFTPAQVMRYIVLPQAFRRMLPPLGNNAIALLKDTSLVSAIGLAELAYAARTVAGAYSRYWEPYLAISLIYWLMTLALTTGLRRLEHRLARSDRS

Solvent-accessible surface area (backbone atoms only — not comparable to full-atom values): 5791 Å² total; per-residue (Å²): 127,75,52,69,75,73,75,46,52,74,67,53,40,42,65,72,48,49,48,60,51,49,51,66,62,48,49,59,61,50,52,53,49,50,53,50,52,50,49,57,52,49,53,55,50,50,52,52,50,51,54,49,51,50,48,52,52,52,48,74,74,68,55,103,60,78,66,70,59,55,54,51,52,50,52,50,53,50,52,52,52,49,50,52,51,51,52,48,51,56,49,49,60,53,50,62,59,62,77,73,113